Protein AF-A0A924NPL4-F1 (afdb_monomer_lite)

Secondary structure (DSSP, 8-state):
--SSSS----------GGGGHHHHHHHHHHHHHHHHHHHHHHHHHHHHHT----HHHHHH---EETTTTEE--HHHHHHHHHHHHHHHHHHHHHHHHHHHIIIIIS-HHHHHHHHHHHHHHHTS-HHHHHHHHHHH-

Structure (mmCIF, N/CA/C/O backbone):
data_AF-A0A924NPL4-F1
#
_entry.id   AF-A0A924NPL4-F1
#
loop_
_atom_site.group_PDB
_atom_site.id
_atom_site.type_symbol
_atom_site.label_atom_id
_atom_site.label_alt_id
_atom_site.label_comp_id
_atom_site.label_asym_id
_atom_site.label_entity_id
_atom_site.label_seq_id
_atom_site.pdbx_PDB_ins_code
_atom_site.Cartn_x
_atom_site.Cartn_y
_atom_site.Cartn_z
_atom_site.occupancy
_atom_site.B_iso_or_equiv
_atom_site.auth_seq_id
_atom_site.auth_comp_id
_atom_site.auth_asym_id
_atom_site.auth_atom_id
_atom_site.pdbx_PDB_model_num
ATOM 1 N N . MET A 1 1 ? 25.000 42.132 58.461 1.00 47.16 1 MET A N 1
ATOM 2 C CA . MET A 1 1 ? 24.063 42.012 57.317 1.00 47.16 1 MET A CA 1
ATOM 3 C C . MET A 1 1 ? 24.806 41.782 55.989 1.00 47.16 1 MET A C 1
ATOM 5 O O . MET A 1 1 ? 24.391 42.290 54.962 1.00 47.16 1 MET A O 1
ATOM 9 N N . THR A 1 2 ? 25.900 41.008 55.987 1.00 50.59 2 THR A N 1
ATOM 10 C CA . THR A 1 2 ? 26.794 40.840 54.815 1.00 50.59 2 THR A CA 1
ATOM 11 C C . THR A 1 2 ? 27.095 39.375 54.471 1.00 50.59 2 THR A C 1
ATOM 13 O O . THR A 1 2 ? 27.730 39.112 53.461 1.00 50.59 2 THR A O 1
ATOM 16 N N . ALA A 1 3 ? 26.592 38.405 55.242 1.00 53.19 3 ALA A N 1
ATOM 17 C CA . ALA A 1 3 ? 26.887 36.979 55.045 1.00 53.19 3 ALA A CA 1
ATOM 18 C C . ALA A 1 3 ? 25.849 36.212 54.193 1.00 53.19 3 ALA A C 1
ATOM 20 O O . ALA A 1 3 ? 25.904 34.988 54.114 1.00 53.19 3 ALA A O 1
ATOM 21 N N . VAL A 1 4 ? 24.879 36.900 53.573 1.00 58.09 4 VAL A N 1
ATOM 22 C CA . VAL A 1 4 ? 23.776 36.255 52.820 1.00 58.09 4 VAL A CA 1
ATOM 23 C C . VAL A 1 4 ? 23.956 36.340 51.294 1.00 58.09 4 VAL A C 1
ATOM 25 O O . VAL A 1 4 ? 23.275 35.627 50.565 1.00 58.09 4 VAL A O 1
ATOM 28 N N . LEU A 1 5 ? 24.908 37.132 50.783 1.00 58.50 5 LEU A N 1
ATOM 29 C CA . LEU A 1 5 ? 25.025 37.399 49.338 1.00 58.50 5 LEU A CA 1
ATOM 30 C C . LEU A 1 5 ? 26.061 36.551 48.572 1.00 58.50 5 LEU A C 1
ATOM 32 O O . LEU A 1 5 ? 26.123 36.664 47.354 1.00 58.50 5 LEU A O 1
ATOM 36 N N . GLU A 1 6 ? 26.812 35.651 49.217 1.00 55.38 6 GLU A N 1
ATOM 37 C CA . GLU A 1 6 ? 27.800 34.799 48.513 1.00 55.38 6 GLU A CA 1
ATOM 38 C C . GLU A 1 6 ? 27.300 33.397 48.116 1.00 55.38 6 GLU A C 1
ATOM 40 O O . GLU A 1 6 ? 28.016 32.639 47.467 1.00 55.38 6 GLU A O 1
ATOM 45 N N . ARG A 1 7 ? 26.054 33.015 48.428 1.00 61.06 7 ARG A N 1
ATOM 46 C CA . ARG A 1 7 ? 25.497 31.703 48.022 1.00 61.06 7 ARG A CA 1
ATOM 47 C C . ARG A 1 7 ? 24.827 31.743 46.648 1.00 61.06 7 ARG A C 1
ATOM 49 O O . ARG A 1 7 ? 23.724 31.235 46.468 1.00 61.06 7 ARG A O 1
ATOM 56 N N . GLY A 1 8 ? 25.483 32.386 45.687 1.00 57.56 8 GLY A N 1
ATOM 57 C CA . GLY A 1 8 ? 24.874 32.793 44.424 1.00 57.56 8 GLY A CA 1
ATOM 58 C C . GLY A 1 8 ? 25.645 32.419 43.165 1.00 57.56 8 GLY A C 1
ATOM 59 O O . GLY A 1 8 ? 25.505 33.129 42.181 1.00 57.56 8 GLY A O 1
ATOM 60 N N . SER A 1 9 ? 26.461 31.363 43.130 1.00 61.84 9 SER A N 1
ATOM 61 C CA . SER A 1 9 ? 27.087 30.958 41.862 1.00 61.84 9 SER A CA 1
ATOM 62 C C . SER A 1 9 ? 27.639 29.534 41.889 1.00 61.84 9 SER A C 1
ATOM 64 O O . SER A 1 9 ? 28.647 29.254 42.522 1.00 61.84 9 SER A O 1
ATOM 66 N N . ALA A 1 10 ? 26.952 28.647 41.160 1.00 60.91 10 ALA A N 1
ATOM 67 C CA . ALA A 1 10 ? 27.480 27.495 40.408 1.00 60.91 10 ALA A CA 1
ATOM 68 C C . ALA A 1 10 ? 26.533 26.284 40.464 1.00 60.91 10 ALA A C 1
ATOM 70 O O . ALA A 1 10 ? 26.916 25.177 40.839 1.00 60.91 10 ALA A O 1
ATOM 71 N N . ILE A 1 11 ? 25.291 26.448 39.995 1.00 63.78 11 ILE A N 1
ATOM 72 C CA . ILE A 1 11 ? 24.546 25.294 39.476 1.00 63.78 11 ILE A CA 1
ATOM 73 C C . ILE A 1 11 ? 25.195 24.939 38.133 1.00 63.78 11 ILE A C 1
ATOM 75 O O . ILE A 1 11 ? 24.808 25.439 37.076 1.00 63.78 11 ILE A O 1
ATOM 79 N N . ALA A 1 12 ? 26.239 24.112 38.177 1.00 64.00 12 ALA A N 1
ATOM 80 C CA . ALA A 1 12 ? 26.845 23.531 36.990 1.00 64.00 12 ALA A CA 1
ATOM 81 C C . ALA A 1 12 ? 25.781 22.687 36.271 1.00 64.00 12 ALA A C 1
ATOM 83 O O . ALA A 1 12 ? 25.454 21.575 36.691 1.00 64.00 12 ALA A O 1
ATOM 84 N N . ARG A 1 13 ? 25.204 23.225 35.189 1.00 67.75 13 ARG A N 1
ATOM 85 C CA . ARG A 1 13 ? 24.269 22.506 34.315 1.00 67.75 13 ARG A CA 1
ATOM 86 C C . ARG A 1 13 ? 25.002 21.318 33.682 1.00 67.75 13 ARG A C 1
ATOM 88 O O . ARG A 1 13 ? 25.599 21.449 32.616 1.00 67.75 13 ARG A O 1
ATOM 95 N N . ARG A 1 14 ? 24.964 20.143 34.317 1.00 64.38 14 ARG A N 1
ATOM 96 C CA . ARG A 1 14 ? 25.394 18.883 33.693 1.00 64.38 14 ARG A CA 1
ATOM 97 C C . ARG A 1 14 ? 24.477 18.620 32.496 1.00 64.38 14 ARG A C 1
ATOM 99 O O . ARG A 1 14 ? 23.346 18.180 32.674 1.00 64.38 14 ARG A O 1
ATOM 106 N N . ARG A 1 15 ? 24.935 18.923 31.273 1.00 63.53 15 ARG A N 1
ATOM 107 C CA . ARG A 1 15 ? 24.204 18.562 30.048 1.00 63.53 15 ARG A CA 1
ATOM 108 C C . ARG A 1 15 ? 24.012 17.033 30.036 1.00 63.53 15 ARG A C 1
ATOM 110 O O . ARG A 1 15 ? 25.005 16.311 30.152 1.00 63.53 15 ARG A O 1
ATOM 117 N N . PRO A 1 16 ? 22.778 16.512 29.929 1.00 63.94 16 PRO A N 1
ATOM 118 C CA . PRO A 1 16 ? 22.536 15.073 29.962 1.00 63.94 16 PRO A CA 1
ATOM 119 C C . PRO A 1 16 ? 23.203 14.400 28.752 1.00 63.94 16 PRO A C 1
ATOM 121 O O . PRO A 1 16 ? 22.902 14.742 27.611 1.00 63.94 16 PRO A O 1
ATOM 124 N N . ARG A 1 17 ? 24.097 13.421 28.985 1.00 66.12 17 ARG A N 1
ATOM 125 C CA . ARG A 1 17 ? 24.884 12.721 27.937 1.00 66.12 17 ARG A CA 1
ATOM 126 C C . ARG A 1 17 ? 24.027 12.128 26.808 1.00 66.12 17 ARG A C 1
ATOM 128 O O . ARG A 1 17 ? 24.532 11.999 25.702 1.00 66.12 17 ARG A O 1
ATOM 135 N N . ARG A 1 18 ? 22.742 11.822 27.043 1.00 61.31 18 ARG A N 1
ATOM 136 C CA . ARG A 1 18 ? 21.788 11.345 26.017 1.00 61.31 18 ARG A CA 1
ATOM 137 C C . ARG A 1 18 ? 21.515 12.372 24.906 1.00 61.31 18 ARG A C 1
ATOM 139 O O . ARG A 1 18 ? 21.266 11.969 23.779 1.00 61.31 18 ARG A O 1
ATOM 146 N N . LEU A 1 19 ? 21.633 13.672 25.187 1.00 67.81 19 LEU A N 1
ATOM 147 C CA . LEU A 1 19 ? 21.366 14.748 24.224 1.00 67.81 19 LEU A CA 1
ATOM 148 C C . LEU A 1 19 ? 22.460 14.886 23.146 1.00 67.81 19 LEU A C 1
ATOM 150 O O . LEU A 1 19 ? 22.205 15.444 22.087 1.00 67.81 19 LEU A O 1
ATOM 154 N N . LEU A 1 20 ? 23.661 14.346 23.389 1.00 64.88 20 LEU A N 1
ATOM 155 C CA . LEU A 1 20 ? 24.776 14.355 22.431 1.00 64.88 20 LEU A CA 1
ATOM 156 C C . LEU A 1 20 ? 24.631 13.292 21.325 1.00 64.88 20 LEU A C 1
ATOM 158 O O . LEU A 1 20 ? 25.195 13.461 20.251 1.00 64.88 20 LEU A O 1
ATOM 162 N N . TRP A 1 21 ? 23.857 12.225 21.559 1.00 64.31 21 TRP A N 1
ATOM 163 C CA . TRP A 1 21 ? 23.669 11.133 20.590 1.00 64.31 21 TRP A CA 1
ATOM 164 C C . TRP A 1 21 ? 22.520 11.389 19.611 1.00 64.31 21 TRP A C 1
ATOM 166 O O . TRP A 1 21 ? 22.536 10.867 18.503 1.00 64.31 21 TRP A O 1
ATOM 176 N N . VAL A 1 22 ? 21.545 12.222 19.984 1.00 67.25 22 VAL A N 1
ATOM 177 C CA . VAL A 1 22 ? 20.409 12.608 19.127 1.00 67.25 22 VAL A CA 1
ATOM 178 C C . VAL A 1 22 ? 20.850 13.270 17.809 1.00 67.25 22 VAL A C 1
ATOM 180 O O . VAL A 1 22 ? 20.374 12.827 16.763 1.00 67.25 22 VAL A O 1
ATOM 183 N N . PRO A 1 23 ? 21.773 14.256 17.781 1.00 66.75 23 PRO A N 1
ATOM 184 C CA . PRO A 1 23 ? 22.250 14.835 16.523 1.00 66.75 23 PRO A CA 1
ATOM 185 C C . PRO A 1 23 ? 23.075 13.846 15.688 1.00 66.75 23 PRO A C 1
ATOM 187 O O . PRO A 1 23 ? 23.019 13.897 14.469 1.00 66.75 23 PRO A O 1
ATOM 190 N N . VAL A 1 24 ? 23.785 12.902 16.313 1.00 66.56 24 VAL A N 1
ATOM 191 C CA . VAL A 1 24 ? 24.569 11.873 15.602 1.00 66.56 24 VAL A CA 1
ATOM 192 C C . VAL A 1 24 ? 23.659 10.815 14.962 1.00 66.56 24 VAL A C 1
ATOM 194 O O . VAL A 1 24 ? 23.848 10.462 13.801 1.00 66.56 24 VAL A O 1
ATOM 197 N N . LEU A 1 25 ? 22.631 10.350 15.681 1.00 69.38 25 LEU A N 1
ATOM 198 C CA . LEU A 1 25 ? 21.641 9.393 15.173 1.00 69.38 25 LEU A CA 1
ATOM 199 C C . LEU A 1 25 ? 20.754 10.014 14.081 1.00 69.38 25 LEU A C 1
ATOM 201 O O . LEU A 1 25 ? 20.448 9.358 13.088 1.00 69.38 25 LEU A O 1
ATOM 205 N N . SER A 1 26 ? 20.383 11.290 14.228 1.00 71.62 26 SER A N 1
ATOM 206 C CA . SER A 1 26 ? 19.600 12.018 13.217 1.00 71.62 26 SER A CA 1
ATOM 207 C C . SER A 1 26 ? 20.429 12.418 11.992 1.00 71.62 26 SER A C 1
ATOM 209 O O . SER A 1 26 ? 19.927 12.305 10.875 1.00 71.62 26 SER A O 1
ATOM 211 N N . ALA A 1 27 ? 21.704 12.790 12.158 1.00 75.12 27 ALA A N 1
ATOM 212 C CA . ALA A 1 27 ? 22.612 13.046 11.038 1.00 75.12 27 ALA A CA 1
ATOM 213 C C . ALA A 1 27 ? 22.909 11.769 10.236 1.00 75.12 27 ALA A C 1
ATOM 215 O O . ALA A 1 27 ? 22.893 11.805 9.008 1.00 75.12 27 ALA A O 1
ATOM 216 N N . GLY A 1 28 ? 23.106 10.629 10.910 1.00 79.44 28 GLY A N 1
ATOM 217 C CA . GLY A 1 28 ? 23.278 9.331 10.251 1.00 79.44 28 GLY A CA 1
ATOM 218 C C . GLY A 1 28 ? 22.037 8.893 9.466 1.00 79.44 28 GLY A C 1
ATOM 219 O O . GLY A 1 28 ? 22.150 8.501 8.305 1.00 79.44 28 GLY A O 1
ATOM 220 N N . GLY A 1 29 ? 20.844 9.022 10.060 1.00 84.19 29 GLY A N 1
ATOM 221 C CA . GLY A 1 29 ? 19.580 8.720 9.378 1.00 84.19 29 GLY A CA 1
ATOM 222 C C . GLY A 1 29 ? 19.311 9.639 8.182 1.00 84.19 29 GLY A C 1
ATOM 223 O O . GLY A 1 29 ? 18.908 9.173 7.115 1.00 84.19 29 GLY A O 1
ATOM 224 N N . GLY A 1 30 ? 19.597 10.935 8.333 1.00 86.31 30 GLY A N 1
ATOM 225 C CA . GLY A 1 30 ? 19.490 11.917 7.255 1.00 86.31 30 GLY A CA 1
ATOM 226 C C . GLY A 1 30 ? 20.425 11.608 6.087 1.00 86.31 30 GLY A C 1
ATOM 227 O O . GLY A 1 30 ? 19.990 11.635 4.939 1.00 86.31 30 GLY A O 1
ATOM 228 N N . LEU A 1 31 ? 21.676 11.232 6.369 1.00 88.75 31 LEU A N 1
ATOM 229 C CA . LEU A 1 31 ? 22.649 10.865 5.340 1.00 88.75 31 LEU A CA 1
ATOM 230 C C . LEU A 1 31 ? 22.240 9.592 4.584 1.00 88.75 31 LEU A C 1
ATOM 232 O O . LEU A 1 31 ? 22.326 9.559 3.362 1.00 88.75 31 LEU A O 1
ATOM 236 N N . MET A 1 32 ? 21.753 8.565 5.289 1.00 86.75 32 MET A N 1
ATOM 237 C CA . MET A 1 32 ? 21.266 7.324 4.667 1.00 86.75 32 MET A CA 1
ATOM 238 C C . MET A 1 32 ? 20.043 7.562 3.781 1.00 86.75 32 MET A C 1
ATOM 240 O O . MET A 1 32 ? 19.974 7.052 2.665 1.00 86.75 32 MET A O 1
ATOM 244 N N . THR A 1 33 ? 19.103 8.381 4.253 1.00 89.56 33 THR A N 1
ATOM 245 C CA . THR A 1 33 ? 17.900 8.727 3.484 1.00 89.56 33 THR A CA 1
ATOM 246 C C . THR A 1 33 ? 18.268 9.574 2.265 1.00 89.56 33 THR A C 1
ATOM 248 O O . THR A 1 33 ? 17.796 9.310 1.163 1.00 89.56 33 THR A O 1
ATOM 251 N N . GLY A 1 34 ? 19.163 10.551 2.443 1.00 93.25 34 GLY A N 1
ATOM 252 C CA . GLY A 1 34 ? 19.669 11.400 1.367 1.00 93.25 34 GLY A CA 1
ATOM 253 C C . GLY A 1 34 ? 20.438 10.612 0.308 1.00 93.25 34 GLY A C 1
ATOM 254 O O . GLY A 1 34 ? 20.199 10.805 -0.880 1.00 93.25 34 GLY A O 1
ATOM 255 N N . LEU A 1 35 ? 21.300 9.679 0.720 1.00 95.25 35 LEU A N 1
ATOM 256 C CA . LEU A 1 35 ? 22.024 8.796 -0.193 1.00 95.25 35 LEU A CA 1
ATOM 257 C C . LEU A 1 35 ? 21.068 7.871 -0.957 1.00 95.25 35 LEU A C 1
ATOM 259 O O . LEU A 1 35 ? 21.193 7.747 -2.171 1.00 95.25 35 LEU A O 1
ATOM 263 N N . GLY A 1 36 ? 20.091 7.262 -0.278 1.00 94.56 36 GLY A N 1
ATOM 264 C CA . GLY A 1 36 ? 19.078 6.429 -0.928 1.00 94.56 36 GLY A CA 1
ATOM 265 C C .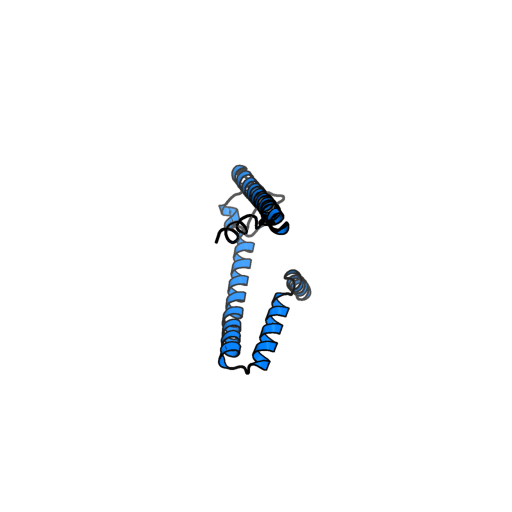 GLY A 1 36 ? 18.273 7.209 -1.969 1.00 94.56 36 GLY A C 1
ATOM 266 O O . GLY A 1 36 ? 18.134 6.760 -3.105 1.00 94.56 36 GLY A O 1
ATOM 267 N N . ALA A 1 37 ? 17.819 8.414 -1.620 1.00 95.00 37 ALA A N 1
ATOM 268 C CA . ALA A 1 37 ? 17.126 9.297 -2.553 1.00 95.00 37 ALA A CA 1
ATOM 269 C C . ALA A 1 37 ? 18.017 9.686 -3.744 1.00 95.00 37 ALA A C 1
ATOM 271 O O . ALA A 1 37 ? 17.566 9.617 -4.884 1.00 95.00 37 ALA A O 1
ATOM 272 N N . LEU A 1 38 ? 19.286 10.031 -3.501 1.00 96.12 38 LEU A N 1
ATOM 273 C CA . LEU A 1 38 ? 20.248 10.368 -4.553 1.00 96.12 38 LEU A CA 1
ATOM 274 C C . LEU A 1 38 ? 20.458 9.199 -5.523 1.00 96.12 38 LEU A C 1
ATOM 276 O O . LEU A 1 38 ? 20.457 9.408 -6.731 1.00 96.12 38 LEU A O 1
ATOM 280 N N . LEU A 1 39 ? 20.612 7.975 -5.010 1.00 96.06 39 LEU A N 1
ATOM 281 C CA . LEU A 1 39 ? 20.785 6.779 -5.836 1.00 96.06 39 LEU A CA 1
ATOM 282 C C . LEU A 1 39 ? 19.547 6.494 -6.687 1.00 96.06 39 LEU A C 1
ATOM 284 O O . LEU A 1 39 ? 19.683 6.215 -7.875 1.00 96.06 39 LEU A O 1
ATOM 288 N N . VAL A 1 40 ? 18.347 6.609 -6.109 1.00 95.12 40 VAL A N 1
ATOM 289 C CA . VAL A 1 40 ? 17.089 6.431 -6.850 1.00 95.12 40 VAL A CA 1
ATOM 290 C C . VAL A 1 40 ? 16.954 7.488 -7.942 1.00 95.12 40 VAL A C 1
ATOM 292 O O . VAL A 1 40 ? 16.692 7.150 -9.093 1.00 95.12 40 VAL A O 1
ATOM 295 N N . VAL A 1 41 ? 17.180 8.760 -7.611 1.00 95.56 41 VAL A N 1
ATOM 296 C CA . VAL A 1 41 ? 17.114 9.857 -8.585 1.00 95.56 41 VAL A CA 1
ATOM 297 C C . VAL A 1 41 ? 18.163 9.667 -9.680 1.00 95.56 41 VAL A C 1
ATOM 299 O O . VAL A 1 41 ? 17.833 9.779 -10.856 1.00 95.56 41 VAL A O 1
ATOM 302 N N . GLY A 1 42 ? 19.399 9.323 -9.319 1.00 93.88 42 GLY A N 1
ATOM 303 C CA . GLY A 1 42 ? 20.477 9.056 -10.268 1.00 93.88 42 GLY A CA 1
ATOM 304 C C . GLY A 1 42 ? 20.154 7.896 -11.210 1.00 93.88 42 GLY A C 1
ATOM 305 O O . GLY A 1 42 ? 20.328 8.032 -12.418 1.00 93.88 42 GLY A O 1
ATOM 306 N N . PHE A 1 43 ? 19.619 6.792 -10.682 1.00 90.00 43 PHE A N 1
ATOM 307 C CA . PHE A 1 43 ? 19.175 5.646 -11.477 1.00 90.00 43 PHE A CA 1
ATOM 308 C C . PHE A 1 43 ? 18.066 6.030 -12.464 1.00 90.00 43 PHE A C 1
ATOM 310 O O . PHE A 1 43 ? 18.153 5.700 -13.645 1.00 90.00 43 PHE A O 1
ATOM 317 N N . VAL A 1 44 ? 17.053 6.772 -12.005 1.00 88.56 44 VAL A N 1
ATOM 318 C CA . VAL A 1 44 ? 15.953 7.235 -12.863 1.00 88.56 44 VAL A CA 1
ATOM 319 C C . VAL A 1 44 ? 16.477 8.166 -13.953 1.00 88.56 44 VAL A C 1
ATOM 321 O O . VAL A 1 44 ? 16.195 7.939 -15.123 1.00 88.56 44 VAL A O 1
ATOM 324 N N . VAL A 1 45 ? 17.281 9.176 -13.609 1.00 90.94 45 VAL A N 1
ATOM 325 C CA . VAL A 1 45 ? 17.838 10.128 -14.585 1.00 90.94 45 VAL A CA 1
ATOM 326 C C . VAL A 1 45 ? 18.717 9.420 -15.616 1.00 90.94 45 VAL A C 1
ATOM 328 O O . VAL A 1 45 ? 18.581 9.689 -16.808 1.00 90.94 45 VAL A O 1
ATOM 331 N N . ALA A 1 46 ? 19.571 8.486 -15.189 1.00 87.31 46 ALA A N 1
ATOM 332 C CA . ALA A 1 46 ? 20.397 7.694 -16.096 1.00 87.31 46 ALA A CA 1
ATOM 333 C C . ALA A 1 46 ? 19.545 6.825 -17.038 1.00 87.31 46 ALA A C 1
ATOM 335 O O . ALA A 1 46 ? 19.810 6.783 -18.238 1.00 87.31 46 ALA A O 1
ATOM 336 N N . GLY A 1 47 ? 18.490 6.187 -16.521 1.00 82.00 47 GLY A N 1
ATOM 337 C CA . GLY A 1 47 ? 17.552 5.398 -17.323 1.00 82.00 47 GLY A CA 1
ATOM 338 C C . GLY A 1 47 ? 16.764 6.239 -18.332 1.00 82.00 47 GLY A C 1
ATOM 339 O O . GLY A 1 47 ? 16.598 5.826 -19.478 1.00 82.00 47 GLY A O 1
ATOM 340 N N . LEU A 1 48 ? 16.336 7.445 -17.945 1.00 81.31 48 LEU A N 1
ATOM 341 C CA . LEU A 1 48 ? 15.682 8.400 -18.846 1.00 81.31 48 LEU A CA 1
ATOM 342 C C . LEU A 1 48 ? 16.636 8.873 -19.953 1.00 81.31 48 LEU A C 1
ATOM 344 O O . LEU A 1 48 ? 16.255 8.906 -21.122 1.00 81.31 48 LEU A O 1
ATOM 348 N N . ALA A 1 49 ? 17.878 9.211 -19.594 1.00 84.50 49 ALA A N 1
ATOM 349 C CA . ALA A 1 49 ? 18.895 9.694 -20.526 1.00 84.50 49 ALA A CA 1
ATOM 350 C C . ALA A 1 49 ? 19.359 8.620 -21.526 1.00 84.50 49 ALA A C 1
ATOM 352 O O . ALA A 1 49 ? 19.782 8.961 -22.628 1.00 84.50 49 ALA A O 1
ATOM 353 N N . ALA A 1 50 ? 19.251 7.335 -21.174 1.00 81.50 50 ALA A N 1
ATOM 354 C CA . ALA A 1 50 ? 19.604 6.227 -22.059 1.00 81.50 50 ALA A CA 1
ATOM 355 C C . ALA A 1 50 ? 18.696 6.124 -23.302 1.00 81.50 50 ALA A C 1
ATOM 357 O O . ALA A 1 50 ? 19.086 5.495 -24.282 1.00 81.50 50 ALA A O 1
ATOM 358 N N . GLY A 1 51 ? 17.493 6.716 -23.285 1.00 75.94 51 GLY A N 1
ATOM 359 C CA . GLY A 1 51 ? 16.606 6.790 -24.456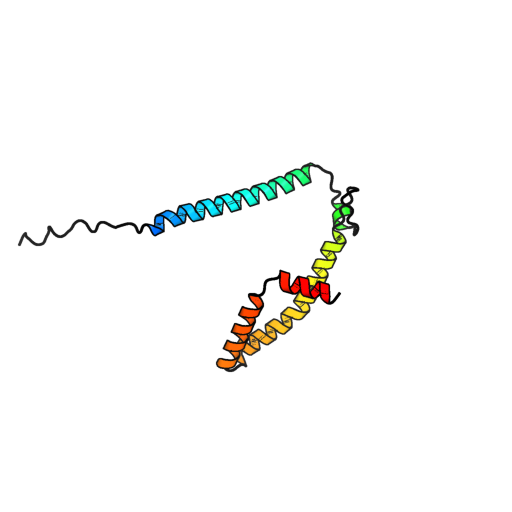 1.00 75.94 51 GLY A CA 1
ATOM 360 C C . GLY A 1 51 ? 16.076 5.442 -24.967 1.00 75.94 51 GLY A C 1
ATOM 361 O O . GLY A 1 51 ? 15.505 5.385 -26.050 1.00 75.94 51 GLY A O 1
ATOM 362 N N . GLN A 1 52 ? 16.251 4.358 -24.205 1.00 74.62 52 GLN A N 1
ATOM 363 C CA . GLN A 1 52 ? 15.868 2.995 -24.601 1.00 74.62 52 GLN A CA 1
ATOM 364 C C . GLN A 1 52 ? 14.388 2.669 -24.348 1.00 74.62 52 GLN A C 1
ATOM 366 O O . GLN A 1 52 ? 13.930 1.581 -24.686 1.00 74.62 52 GLN A O 1
ATOM 371 N N . VAL A 1 53 ? 13.641 3.588 -23.731 1.00 76.38 53 VAL A N 1
ATOM 372 C CA . VAL A 1 53 ? 12.249 3.371 -23.328 1.00 76.38 53 VAL A CA 1
ATOM 373 C C . VAL A 1 53 ? 11.317 4.157 -24.240 1.00 76.38 53 VAL A C 1
ATOM 375 O O . VAL A 1 53 ? 11.317 5.389 -24.239 1.00 76.38 53 VAL A O 1
ATOM 378 N N . ASP A 1 54 ? 10.474 3.443 -24.981 1.00 84.62 54 ASP A N 1
ATOM 379 C CA . ASP A 1 54 ? 9.344 4.052 -25.677 1.00 84.62 54 ASP A CA 1
ATOM 380 C C . ASP A 1 54 ? 8.201 4.306 -24.682 1.00 84.62 54 ASP A C 1
ATOM 382 O O . ASP A 1 54 ? 7.467 3.401 -24.283 1.00 84.62 54 ASP A O 1
ATOM 386 N N . TRP A 1 55 ? 8.033 5.571 -24.293 1.00 82.25 55 TRP A N 1
ATOM 387 C CA . TRP A 1 55 ? 7.000 6.020 -23.357 1.00 82.25 55 TRP A CA 1
ATOM 388 C C . TRP A 1 55 ? 5.573 5.723 -23.819 1.00 82.25 55 TRP A C 1
ATOM 390 O O . TRP A 1 55 ? 4.688 5.504 -22.990 1.00 82.25 55 TRP A O 1
ATOM 400 N N . ARG A 1 56 ? 5.326 5.707 -25.135 1.00 86.12 56 ARG A N 1
ATOM 401 C CA . ARG A 1 56 ? 3.997 5.400 -25.675 1.00 86.12 56 ARG A CA 1
ATOM 402 C C . ARG A 1 56 ? 3.717 3.915 -25.551 1.00 86.12 56 ARG A C 1
ATOM 404 O O . ARG A 1 56 ? 2.650 3.542 -25.060 1.00 86.12 56 ARG A O 1
ATOM 411 N N . ALA A 1 57 ? 4.679 3.082 -25.941 1.00 85.62 57 ALA A N 1
ATOM 412 C CA . ALA A 1 57 ? 4.585 1.640 -25.759 1.00 85.62 57 ALA A CA 1
ATOM 413 C C . ALA A 1 57 ? 4.466 1.277 -24.272 1.00 85.62 57 ALA A C 1
ATOM 415 O O . ALA A 1 57 ? 3.672 0.411 -23.925 1.00 85.62 57 ALA A O 1
ATOM 416 N N . LEU A 1 58 ? 5.135 2.000 -23.374 1.00 86.50 58 LEU A N 1
ATOM 417 C CA . LEU A 1 58 ? 5.059 1.749 -21.936 1.00 86.50 58 LEU A CA 1
ATOM 418 C C . LEU A 1 58 ? 3.657 1.943 -21.356 1.00 86.50 58 LEU A C 1
ATOM 420 O O . LEU A 1 58 ? 3.213 1.137 -20.541 1.00 86.50 58 LEU A O 1
ATOM 424 N N . LEU A 1 59 ? 2.923 2.961 -21.804 1.00 88.62 59 LEU A N 1
ATOM 425 C CA . LEU A 1 59 ? 1.573 3.236 -21.303 1.00 88.62 59 LEU A CA 1
ATOM 426 C C . LEU A 1 59 ? 0.469 2.453 -22.024 1.00 88.62 59 LEU A C 1
ATOM 428 O O . LEU A 1 59 ? -0.614 2.282 -21.467 1.00 88.62 59 LEU A O 1
ATOM 432 N N . THR A 1 60 ? 0.714 1.990 -23.251 1.00 89.06 60 THR A N 1
ATOM 433 C CA . THR A 1 60 ? -0.317 1.348 -24.090 1.00 89.06 60 THR A CA 1
ATOM 434 C C . THR A 1 60 ? -0.123 -0.155 -24.247 1.00 89.06 60 THR A C 1
ATOM 436 O O . THR A 1 60 ? -1.106 -0.896 -24.330 1.00 89.06 60 THR A O 1
ATOM 439 N N . SER A 1 61 ? 1.124 -0.627 -24.248 1.00 90.50 61 SER A N 1
ATOM 440 C CA . SER A 1 61 ? 1.441 -2.041 -24.380 1.00 90.50 61 SER A CA 1
ATOM 441 C C . SER A 1 61 ? 1.178 -2.789 -23.081 1.00 90.50 61 SER A C 1
ATOM 443 O O . SER A 1 61 ? 1.494 -2.336 -21.978 1.00 90.50 61 SER A O 1
ATOM 445 N N . ARG A 1 62 ? 0.611 -3.985 -23.233 1.00 91.38 62 ARG A N 1
ATOM 446 C CA . ARG A 1 62 ? 0.380 -4.941 -22.145 1.00 91.38 62 ARG A CA 1
ATOM 447 C C . ARG A 1 62 ? 1.516 -5.952 -22.004 1.00 91.38 62 ARG A C 1
ATOM 449 O O . ARG A 1 62 ? 1.519 -6.700 -21.034 1.00 91.38 62 ARG A O 1
ATOM 456 N N . THR A 1 63 ? 2.427 -6.016 -22.974 1.00 89.25 63 THR A N 1
ATOM 457 C CA . THR A 1 63 ? 3.493 -7.017 -23.009 1.00 89.25 63 THR A CA 1
ATOM 458 C C . THR A 1 63 ? 4.739 -6.492 -22.312 1.00 89.25 63 THR A C 1
ATOM 460 O O . THR A 1 63 ? 5.244 -5.422 -22.646 1.00 89.25 63 THR A O 1
ATOM 463 N N . TRP A 1 64 ? 5.240 -7.270 -21.356 1.00 89.31 64 TRP A N 1
ATOM 464 C CA . TRP A 1 64 ? 6.518 -7.028 -20.700 1.00 89.31 64 TRP A CA 1
ATOM 465 C C . TRP A 1 64 ? 7.521 -8.093 -21.147 1.00 89.31 64 TRP A C 1
ATOM 467 O O . TRP A 1 64 ? 7.413 -9.252 -20.753 1.00 89.31 64 TRP A O 1
ATOM 477 N N . ASP A 1 65 ? 8.485 -7.694 -21.970 1.00 88.44 65 ASP A N 1
ATOM 478 C CA . ASP A 1 65 ? 9.551 -8.537 -22.508 1.00 88.44 65 ASP A CA 1
ATOM 479 C C . ASP A 1 65 ? 10.892 -7.789 -22.411 1.00 88.44 65 ASP A C 1
ATOM 481 O O . ASP A 1 65 ? 11.393 -7.181 -23.360 1.00 88.44 65 ASP A O 1
ATOM 485 N N . ALA A 1 66 ? 11.447 -7.800 -21.195 1.00 85.12 66 ALA A N 1
ATOM 486 C CA . ALA A 1 66 ? 12.699 -7.126 -20.861 1.00 85.12 66 ALA A CA 1
ATOM 487 C C . ALA A 1 66 ? 13.919 -7.628 -21.666 1.00 85.12 66 ALA A C 1
ATOM 489 O O . ALA A 1 66 ? 14.711 -6.780 -22.081 1.00 85.12 66 ALA A O 1
ATOM 490 N N . PRO A 1 67 ? 14.089 -8.942 -21.945 1.00 87.62 67 PRO A N 1
ATOM 491 C CA . PRO A 1 67 ? 15.183 -9.427 -22.792 1.00 87.62 67 PRO A CA 1
ATOM 492 C C . PRO A 1 67 ? 15.207 -8.810 -24.194 1.00 87.62 67 PRO A C 1
ATOM 494 O O . PRO A 1 67 ? 16.284 -8.541 -24.719 1.00 87.62 67 PRO A O 1
ATOM 497 N N . ASN A 1 68 ? 14.034 -8.552 -24.780 1.00 86.06 68 ASN A N 1
ATOM 498 C CA . ASN A 1 68 ? 13.906 -7.968 -26.117 1.00 86.06 68 ASN A CA 1
ATOM 499 C C . ASN A 1 68 ? 13.703 -6.440 -26.100 1.00 86.06 68 ASN A C 1
ATOM 501 O O . ASN A 1 68 ? 13.415 -5.843 -27.137 1.00 86.06 68 ASN A O 1
ATOM 505 N N . GLY A 1 69 ? 13.846 -5.789 -24.938 1.00 83.06 69 GLY A N 1
ATOM 506 C CA . GLY A 1 69 ? 13.715 -4.336 -24.797 1.00 83.06 69 GLY A CA 1
ATOM 507 C C . GLY A 1 69 ? 12.286 -3.798 -24.944 1.00 83.06 69 GLY A C 1
ATOM 508 O O . GLY A 1 69 ? 12.110 -2.600 -25.160 1.00 83.06 69 GLY A O 1
ATOM 509 N N . ALA A 1 70 ? 11.261 -4.648 -24.827 1.00 85.69 70 ALA A N 1
ATOM 510 C CA . ALA A 1 70 ? 9.864 -4.236 -24.903 1.00 85.69 70 ALA A CA 1
ATOM 511 C C . ALA A 1 70 ? 9.264 -4.093 -23.496 1.00 85.69 70 ALA A C 1
ATOM 513 O O . ALA A 1 70 ? 8.974 -5.070 -22.807 1.00 85.69 70 ALA A O 1
ATOM 514 N N . TYR A 1 71 ? 9.040 -2.852 -23.073 1.00 86.88 71 TYR A N 1
ATOM 515 C CA . TYR A 1 71 ? 8.566 -2.529 -21.727 1.00 86.88 71 TYR A CA 1
ATOM 516 C C . TYR A 1 71 ? 7.141 -1.979 -21.778 1.00 86.88 71 TYR A C 1
ATOM 518 O O . TYR A 1 71 ? 6.959 -0.782 -21.966 1.00 86.88 71 TYR A O 1
ATOM 526 N N . GLY A 1 72 ? 6.128 -2.835 -21.623 1.00 89.81 72 GLY A N 1
ATOM 527 C CA . GLY A 1 72 ? 4.719 -2.444 -21.510 1.00 89.81 72 GLY A CA 1
ATOM 528 C C . GLY A 1 72 ? 4.211 -2.525 -20.070 1.00 89.81 72 GLY A C 1
ATOM 529 O O . GLY A 1 72 ? 4.205 -3.598 -19.472 1.00 89.81 72 GLY A O 1
ATOM 530 N N . ALA A 1 73 ? 3.755 -1.404 -19.511 1.00 91.00 73 ALA A N 1
ATOM 531 C CA . ALA A 1 73 ? 3.250 -1.301 -18.139 1.00 91.00 73 ALA A CA 1
ATOM 532 C C . ALA A 1 73 ? 1.716 -1.193 -18.058 1.00 91.00 73 ALA A C 1
ATOM 534 O O . ALA A 1 73 ? 1.160 -1.189 -16.958 1.00 91.00 73 ALA A O 1
ATOM 535 N N . ALA A 1 74 ? 1.003 -1.139 -19.189 1.00 91.62 74 ALA A N 1
ATOM 536 C CA . ALA A 1 74 ? -0.442 -0.899 -19.204 1.00 91.62 74 ALA A CA 1
ATOM 537 C C . ALA A 1 74 ? -1.221 -1.942 -18.385 1.00 91.62 74 ALA A C 1
ATOM 539 O O . ALA A 1 74 ? -2.151 -1.592 -17.660 1.00 91.62 74 ALA A O 1
ATOM 540 N N . ALA A 1 75 ? -0.818 -3.216 -18.462 1.00 92.44 75 ALA A N 1
ATOM 541 C CA . ALA A 1 75 ? -1.435 -4.298 -17.693 1.00 92.44 75 ALA A CA 1
ATOM 542 C C . ALA A 1 75 ? -1.227 -4.128 -16.178 1.00 92.44 75 ALA A C 1
ATOM 544 O O . ALA A 1 75 ? -2.163 -4.324 -15.407 1.00 92.44 75 ALA A O 1
ATOM 545 N N . MET A 1 76 ? -0.031 -3.708 -15.753 1.00 93.31 76 MET A N 1
ATOM 546 C CA . MET A 1 76 ? 0.279 -3.455 -14.342 1.00 93.31 76 MET A CA 1
ATOM 547 C C . MET A 1 76 ? -0.500 -2.254 -13.798 1.00 93.31 76 MET A C 1
ATOM 549 O O . MET A 1 76 ? -1.048 -2.324 -12.698 1.00 93.31 76 MET A O 1
ATOM 553 N N . ILE A 1 77 ? -0.592 -1.171 -14.578 1.00 93.56 77 ILE A N 1
ATOM 554 C CA . ILE A 1 77 ? -1.329 0.042 -14.199 1.00 93.56 77 ILE A CA 1
ATOM 555 C C . ILE A 1 77 ? -2.816 -0.279 -14.035 1.00 93.56 77 ILE A C 1
ATOM 557 O O . ILE A 1 77 ? -3.389 -0.017 -12.978 1.00 93.56 77 ILE A O 1
ATOM 561 N N . TRP A 1 78 ? -3.434 -0.887 -15.052 1.00 93.50 78 TRP A N 1
ATOM 562 C CA . TRP A 1 78 ? -4.856 -1.224 -15.013 1.00 93.50 78 TRP A CA 1
ATOM 563 C C . TRP A 1 78 ? -5.180 -2.289 -13.971 1.00 93.50 78 TRP A C 1
ATOM 565 O O . TRP A 1 78 ? -6.184 -2.154 -13.277 1.00 93.50 78 TRP A O 1
ATOM 575 N N . GLY A 1 79 ? -4.330 -3.307 -13.816 1.00 92.81 79 GLY A N 1
ATOM 576 C CA . GLY A 1 79 ? -4.494 -4.325 -12.780 1.00 92.81 79 GLY A CA 1
ATOM 577 C C . GLY A 1 79 ? -4.475 -3.713 -11.380 1.00 92.81 79 GLY A C 1
ATOM 578 O O . GLY A 1 79 ? -5.383 -3.955 -10.587 1.00 92.81 79 GLY A O 1
ATOM 579 N N . THR A 1 80 ? -3.503 -2.841 -11.105 1.00 94.88 80 THR A N 1
ATOM 580 C CA . THR A 1 80 ? -3.409 -2.144 -9.814 1.00 94.88 80 THR A CA 1
ATOM 581 C C . THR A 1 80 ? -4.607 -1.225 -9.590 1.00 94.88 80 THR A C 1
ATOM 583 O O . THR A 1 80 ? -5.218 -1.266 -8.527 1.00 94.88 80 THR A O 1
ATOM 586 N N . ALA A 1 81 ? -4.991 -0.430 -10.593 1.00 96.44 81 ALA A N 1
ATOM 587 C CA . ALA A 1 81 ? -6.136 0.470 -10.489 1.00 96.44 81 ALA A CA 1
ATOM 588 C C . ALA A 1 81 ? -7.442 -0.294 -10.223 1.00 96.44 81 ALA A C 1
ATOM 590 O O . ALA A 1 81 ? -8.193 0.080 -9.324 1.00 96.44 81 ALA A O 1
ATOM 591 N N . ALA A 1 82 ? -7.690 -1.385 -10.952 1.00 96.25 82 ALA A N 1
ATOM 592 C CA . ALA A 1 82 ? -8.872 -2.219 -10.762 1.00 96.25 82 ALA A CA 1
ATOM 593 C C . ALA A 1 82 ? -8.921 -2.816 -9.349 1.00 96.25 82 ALA A C 1
ATOM 595 O O . ALA A 1 82 ? -9.945 -2.710 -8.674 1.00 96.25 82 ALA A O 1
ATOM 596 N N . VAL A 1 83 ? -7.804 -3.374 -8.867 1.00 95.31 83 VAL A N 1
ATOM 597 C CA . VAL A 1 83 ? -7.710 -3.917 -7.504 1.00 95.31 83 VAL A CA 1
ATOM 598 C C . VAL A 1 83 ? -7.938 -2.823 -6.462 1.00 95.31 83 VAL A C 1
ATOM 600 O O . VAL A 1 83 ? -8.716 -3.034 -5.538 1.00 95.31 83 VAL A O 1
ATOM 603 N N . CYS A 1 84 ? -7.337 -1.641 -6.621 1.00 96.81 84 CYS A N 1
ATOM 604 C CA . CYS A 1 84 ? -7.546 -0.508 -5.718 1.00 96.81 84 CYS A CA 1
ATOM 605 C C . CYS A 1 84 ? -9.013 -0.070 -5.668 1.00 96.81 84 CYS A C 1
ATOM 607 O O . CYS A 1 84 ? -9.545 0.153 -4.584 1.00 96.81 84 CYS A O 1
ATOM 609 N N . VAL A 1 85 ? -9.681 0.032 -6.819 1.00 98.19 85 VAL A N 1
ATOM 610 C CA . VAL A 1 85 ? -11.097 0.424 -6.887 1.00 98.19 85 VAL A CA 1
ATOM 611 C C . VAL A 1 85 ? -11.980 -0.602 -6.183 1.00 98.19 85 VAL A C 1
ATOM 613 O O . VAL A 1 85 ? -12.821 -0.219 -5.373 1.00 98.19 85 VAL A O 1
ATOM 616 N N . ILE A 1 86 ? -11.768 -1.895 -6.437 1.00 97.06 86 ILE A N 1
ATOM 617 C CA . ILE A 1 86 ? -12.525 -2.969 -5.781 1.00 97.06 86 ILE A CA 1
ATOM 618 C C . ILE A 1 86 ? -12.257 -2.963 -4.273 1.00 97.06 86 ILE A C 1
ATOM 620 O O . ILE A 1 86 ? -13.193 -3.000 -3.476 1.00 97.06 86 ILE A O 1
ATOM 624 N N . ALA A 1 87 ? -10.988 -2.862 -3.873 1.00 95.75 87 ALA A N 1
ATOM 625 C CA . ALA A 1 87 ? -10.590 -2.829 -2.474 1.00 95.75 87 ALA A CA 1
ATOM 626 C C . ALA A 1 87 ? -11.232 -1.650 -1.737 1.00 95.75 87 ALA A C 1
ATOM 628 O O . ALA A 1 87 ? -11.804 -1.847 -0.672 1.00 95.75 87 ALA A O 1
ATOM 629 N N . LEU A 1 88 ? -11.203 -0.444 -2.312 1.00 97.38 88 LEU A N 1
ATOM 630 C CA . LEU A 1 88 ? -11.845 0.735 -1.727 1.00 97.38 88 LEU A CA 1
ATOM 631 C C . LEU A 1 88 ? -13.367 0.598 -1.696 1.00 97.38 88 LEU A C 1
ATOM 633 O O . LEU A 1 88 ? -13.980 0.905 -0.675 1.00 97.38 88 LEU A O 1
ATOM 637 N N . GLY A 1 89 ? -13.972 0.093 -2.772 1.00 98.19 89 GLY A N 1
ATOM 638 C CA . GLY A 1 89 ? -15.413 -0.138 -2.848 1.00 98.19 89 GLY A CA 1
ATOM 639 C C . GLY A 1 89 ? -15.930 -1.057 -1.739 1.00 98.19 89 GLY A C 1
ATOM 640 O O . GLY A 1 89 ? -17.033 -0.849 -1.245 1.00 98.19 89 GLY A O 1
ATOM 641 N N . LEU A 1 90 ? -15.121 -2.025 -1.302 1.00 96.88 90 LEU A N 1
ATOM 642 C CA . LEU A 1 90 ? -15.451 -2.925 -0.194 1.00 96.88 90 LEU A CA 1
ATOM 643 C C . LEU A 1 90 ? -15.023 -2.368 1.172 1.00 96.88 90 LEU A C 1
ATOM 645 O O . LEU A 1 90 ? -15.791 -2.408 2.132 1.00 96.88 90 LEU A O 1
ATOM 649 N N . ALA A 1 91 ? -13.806 -1.835 1.277 1.00 96.06 91 ALA A N 1
ATOM 650 C CA . ALA A 1 91 ? -13.223 -1.406 2.545 1.00 96.06 91 ALA A CA 1
ATOM 651 C C . ALA A 1 91 ? -13.888 -0.146 3.109 1.00 96.06 91 ALA A C 1
ATOM 653 O O . ALA A 1 91 ? -14.051 -0.040 4.322 1.00 96.06 91 ALA A O 1
ATOM 654 N N . VAL A 1 92 ? -14.293 0.801 2.257 1.00 98.00 92 VAL A N 1
ATOM 655 C CA . VAL A 1 92 ? -14.914 2.062 2.691 1.00 98.00 92 VAL A CA 1
ATOM 656 C C . VAL A 1 92 ? -16.250 1.840 3.413 1.00 98.00 92 VAL A C 1
ATOM 658 O O . VAL A 1 92 ? -16.359 2.293 4.555 1.00 98.00 92 VAL A O 1
ATOM 661 N N . PRO A 1 93 ? -17.259 1.150 2.839 1.00 97.69 93 PRO A N 1
ATOM 662 C CA . PRO A 1 93 ? -18.535 0.963 3.529 1.00 97.69 93 PRO A CA 1
ATOM 663 C C . PRO A 1 93 ? -18.382 0.131 4.806 1.00 97.69 93 PRO A C 1
ATOM 665 O O . PRO A 1 93 ? -18.956 0.482 5.835 1.00 97.69 93 PRO A O 1
ATOM 668 N N . VAL A 1 94 ? -17.565 -0.927 4.776 1.00 96.81 94 VAL A N 1
ATOM 669 C CA . VAL A 1 94 ? -17.315 -1.778 5.951 1.00 96.81 94 VAL A CA 1
ATOM 670 C C . VAL A 1 94 ? -16.581 -1.002 7.046 1.00 96.81 94 VAL A C 1
ATOM 672 O O . VAL A 1 94 ? -16.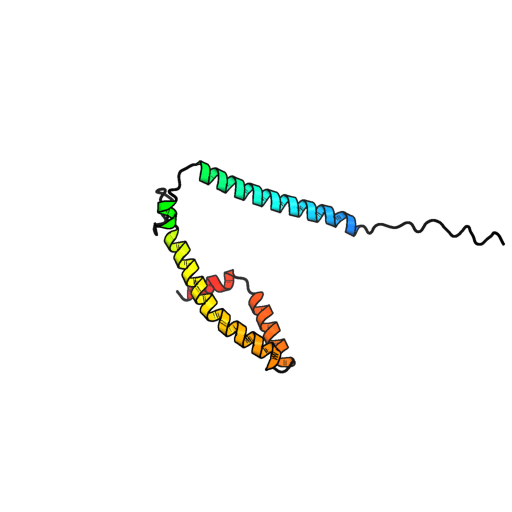965 -1.064 8.213 1.00 96.81 94 VAL A O 1
ATOM 675 N N . GLY A 1 95 ? -15.554 -0.232 6.684 1.00 95.69 95 GLY A N 1
ATOM 676 C CA . GLY A 1 95 ? -14.794 0.593 7.618 1.00 95.69 95 GLY A CA 1
ATOM 677 C C . GLY A 1 95 ? -15.645 1.695 8.243 1.00 95.69 95 GLY A C 1
ATOM 678 O O . GLY A 1 95 ? -15.561 1.926 9.448 1.00 95.69 95 GLY A O 1
ATOM 679 N N . TRP A 1 96 ? -16.514 2.333 7.457 1.00 97.12 96 TRP A N 1
ATOM 680 C CA . TRP A 1 96 ? -17.419 3.362 7.963 1.00 97.12 96 TRP A CA 1
ATOM 681 C C . TRP A 1 96 ? -18.491 2.788 8.900 1.00 97.12 96 TRP A C 1
ATOM 683 O O . TRP A 1 96 ? -18.727 3.341 9.979 1.00 97.12 96 TRP A O 1
ATOM 693 N N . ALA A 1 97 ? -19.076 1.639 8.551 1.00 95.75 97 ALA A N 1
ATOM 694 C CA . ALA A 1 97 ? -20.005 0.920 9.421 1.00 95.75 97 ALA A CA 1
ATOM 695 C C . ALA A 1 97 ? -19.335 0.492 10.740 1.00 95.75 97 ALA A C 1
ATOM 697 O O . ALA A 1 97 ? -19.897 0.681 11.814 1.00 95.75 97 ALA A O 1
ATOM 698 N N . ALA A 1 98 ? -18.102 -0.020 10.689 1.00 94.44 98 ALA A N 1
ATOM 699 C CA . ALA A 1 98 ? -17.355 -0.382 11.891 1.00 94.44 98 ALA A CA 1
ATOM 700 C C . ALA A 1 98 ? -17.009 0.843 12.756 1.00 94.44 98 ALA A C 1
ATOM 702 O O . ALA A 1 98 ? -17.106 0.781 13.981 1.00 94.44 98 ALA A O 1
ATOM 703 N N . ALA A 1 99 ? -16.627 1.965 12.138 1.00 94.38 99 ALA A N 1
ATOM 704 C CA . ALA A 1 99 ? -16.282 3.192 12.850 1.00 94.38 99 ALA A CA 1
ATOM 705 C C . ALA A 1 99 ? -17.483 3.779 13.606 1.00 94.38 99 ALA A C 1
ATOM 707 O O . ALA A 1 99 ? -17.355 4.116 14.782 1.00 94.38 99 ALA A O 1
ATOM 708 N N . THR A 1 100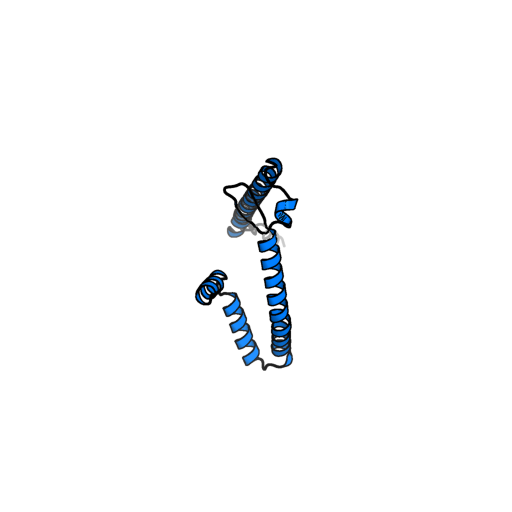 ? -18.647 3.857 12.957 1.00 95.62 100 THR A N 1
ATOM 709 C CA . THR A 1 100 ? -19.894 4.336 13.580 1.00 95.62 100 THR A CA 1
ATOM 710 C C . THR A 1 100 ? -20.360 3.396 14.695 1.00 95.62 100 THR A C 1
ATOM 712 O O . THR A 1 100 ? -20.636 3.857 15.805 1.00 95.62 100 THR A O 1
ATOM 715 N N . ALA A 1 101 ? -20.297 2.079 14.461 1.00 94.75 101 ALA A N 1
ATOM 716 C CA . ALA A 1 101 ? -20.587 1.058 15.467 1.00 94.75 101 ALA A CA 1
ATOM 717 C C . ALA A 1 101 ? -19.725 1.209 16.721 1.00 94.75 101 ALA A C 1
ATOM 719 O O . ALA A 1 101 ? -20.241 1.202 17.838 1.00 94.75 101 ALA A O 1
ATOM 720 N N . LEU A 1 102 ? -1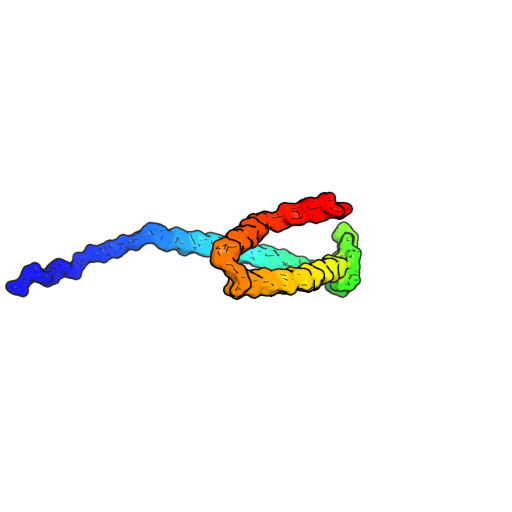8.417 1.389 16.553 1.00 93.31 102 LEU A N 1
ATOM 721 C CA . LEU A 1 102 ? -17.484 1.549 17.666 1.00 93.31 102 LEU A CA 1
ATOM 722 C C . LEU A 1 102 ? -17.613 2.897 18.383 1.00 93.31 102 LEU A C 1
ATOM 724 O O . LEU A 1 102 ? -17.302 2.963 19.572 1.00 93.31 102 LEU A O 1
ATOM 728 N N . ALA A 1 103 ? -18.028 3.951 17.678 1.00 92.75 103 ALA A N 1
ATOM 729 C CA . ALA A 1 103 ? -18.153 5.292 18.237 1.00 92.75 103 ALA A CA 1
ATOM 730 C C . ALA A 1 103 ? -19.426 5.468 19.073 1.00 92.75 103 ALA A C 1
ATOM 732 O O . ALA A 1 103 ? -19.377 6.092 20.130 1.00 92.75 103 ALA A O 1
ATOM 733 N N . GLU A 1 104 ? -20.551 4.925 18.606 1.00 93.00 104 GLU A N 1
ATOM 734 C CA . GLU A 1 104 ? -21.867 5.273 19.153 1.00 93.00 104 GLU A CA 1
ATOM 735 C C . GLU A 1 104 ? -22.687 4.064 19.609 1.00 93.00 104 GLU A C 1
ATOM 737 O O . GLU A 1 104 ? -23.433 4.171 20.580 1.00 93.00 104 GLU A O 1
ATOM 742 N N . GLN A 1 105 ? -22.576 2.916 18.932 1.00 93.25 105 GLN A N 1
ATOM 743 C CA . GLN A 1 105 ? -23.489 1.792 19.169 1.00 93.25 105 GLN A CA 1
ATOM 744 C C . GLN A 1 105 ? -22.938 0.721 20.129 1.00 93.25 105 GLN A C 1
ATOM 746 O O . GLN A 1 105 ? -23.718 0.058 20.815 1.00 93.25 105 GLN A O 1
ATOM 751 N N . LEU A 1 106 ? -21.617 0.521 20.209 1.00 92.00 106 LEU A N 1
ATOM 752 C CA . LEU A 1 106 ? -21.023 -0.557 21.009 1.00 92.00 106 LEU A CA 1
ATOM 753 C C . LEU A 1 106 ? -20.767 -0.155 22.474 1.00 92.00 106 LEU A C 1
ATOM 755 O O . LEU A 1 106 ? -20.206 0.908 22.746 1.00 92.00 106 LEU A O 1
ATOM 759 N N . PRO A 1 107 ? -21.045 -1.048 23.448 1.00 94.19 107 PRO A N 1
ATOM 760 C CA . PRO A 1 107 ? -20.694 -0.803 24.840 1.00 94.19 107 PRO A CA 1
ATOM 761 C C . PRO A 1 107 ? -19.162 -0.766 25.044 1.00 94.19 107 PRO A C 1
ATOM 763 O O . PRO A 1 107 ? -18.426 -1.504 24.376 1.00 94.19 107 PRO A O 1
ATOM 766 N N . PRO A 1 108 ? -18.642 -0.002 26.032 1.00 93.00 108 PRO A N 1
ATOM 767 C CA . PRO A 1 108 ? -17.211 0.333 26.131 1.00 93.00 108 PRO A CA 1
ATOM 768 C C . PRO A 1 108 ? -16.242 -0.850 26.273 1.00 93.00 108 PRO A C 1
ATOM 770 O O . PRO A 1 108 ? -15.036 -0.702 26.068 1.00 93.00 108 PRO A O 1
ATOM 773 N N . ARG A 1 109 ? -16.719 -2.018 26.714 1.00 93.69 109 ARG A N 1
ATOM 774 C CA . ARG A 1 109 ? -15.894 -3.235 26.812 1.00 93.69 109 ARG A CA 1
ATOM 775 C C . ARG A 1 109 ? -15.715 -3.893 25.444 1.00 93.69 109 ARG A C 1
ATOM 777 O O . ARG A 1 109 ? -14.583 -4.166 25.064 1.00 93.69 109 ARG A O 1
ATOM 784 N N . LEU A 1 110 ? -16.805 -4.066 24.694 1.00 93.69 110 LEU A N 1
ATOM 785 C CA . LEU A 1 110 ? -16.773 -4.652 23.352 1.00 93.69 110 LEU A CA 1
ATOM 786 C C . LEU A 1 110 ? -15.989 -3.768 22.380 1.00 93.69 110 LEU A C 1
ATOM 788 O O . LEU A 1 110 ? -15.142 -4.274 21.650 1.00 93.69 110 LEU A O 1
ATOM 792 N N . ALA A 1 111 ? -16.211 -2.450 22.429 1.00 93.25 111 ALA A N 1
ATOM 793 C CA . ALA A 1 111 ? -15.496 -1.509 21.573 1.00 93.25 111 ALA A CA 1
ATOM 794 C C . ALA A 1 111 ? -13.971 -1.592 21.769 1.00 93.25 111 ALA A C 1
ATOM 796 O O . ALA A 1 111 ? -13.218 -1.596 20.797 1.00 93.25 111 ALA A O 1
ATOM 797 N N . ARG A 1 112 ? -13.507 -1.745 23.020 1.00 94.25 112 ARG A N 1
ATOM 798 C CA . ARG A 1 112 ? -12.082 -1.945 23.332 1.00 94.25 112 ARG A CA 1
ATOM 799 C C . ARG A 1 112 ? -11.534 -3.259 22.780 1.00 94.25 112 ARG A C 1
ATOM 801 O O . ARG A 1 112 ? -10.456 -3.249 22.194 1.00 94.25 112 ARG A O 1
ATOM 808 N N . SER A 1 113 ? -12.260 -4.365 22.937 1.00 94.69 113 SER A N 1
ATOM 809 C CA . SER A 1 113 ? -11.831 -5.668 22.412 1.00 94.69 113 SER A CA 1
ATOM 810 C C . SER A 1 113 ? -11.734 -5.673 20.886 1.00 94.69 113 SER A C 1
ATOM 812 O O . SER A 1 113 ? -10.722 -6.105 20.344 1.00 94.69 113 SER A O 1
ATOM 814 N N . VAL A 1 114 ? -12.746 -5.143 20.191 1.00 94.56 114 VAL A N 1
ATOM 815 C CA . VAL A 1 114 ? -12.755 -5.065 18.721 1.00 94.56 114 VAL A CA 1
ATOM 816 C C . VAL A 1 114 ? -11.636 -4.156 18.214 1.00 94.56 114 VAL A C 1
ATOM 818 O O . VAL A 1 114 ? -10.927 -4.521 17.280 1.00 94.56 114 VAL A O 1
ATOM 821 N N . ARG A 1 115 ? -11.423 -3.003 18.860 1.00 93.94 115 ARG A N 1
ATOM 822 C CA . ARG A 1 115 ? -10.336 -2.082 18.505 1.00 93.94 115 ARG A CA 1
ATOM 823 C C . ARG A 1 115 ? -8.964 -2.735 18.644 1.00 93.94 115 ARG A C 1
ATOM 825 O O . ARG A 1 115 ? -8.170 -2.662 17.715 1.00 93.94 115 ARG A O 1
ATOM 832 N N . SER A 1 116 ? -8.724 -3.424 19.760 1.00 94.81 116 SER A N 1
ATOM 833 C CA . SER A 1 116 ? -7.484 -4.176 19.970 1.00 94.81 116 SER A CA 1
ATOM 834 C C . SER A 1 116 ? -7.304 -5.275 18.918 1.00 94.81 116 SER A C 1
ATOM 836 O O . SER A 1 116 ? -6.220 -5.408 18.365 1.00 94.81 116 SER A O 1
ATOM 838 N N . GLY A 1 117 ? -8.366 -6.006 18.561 1.00 94.06 117 GLY A N 1
ATOM 839 C CA . GLY A 1 117 ? -8.325 -6.976 17.463 1.00 94.06 117 GLY A CA 1
ATOM 840 C C . GLY A 1 117 ? -7.922 -6.350 16.123 1.00 94.06 117 GLY A C 1
ATOM 841 O O . GLY A 1 117 ? -7.086 -6.905 15.417 1.00 94.06 117 GLY A O 1
ATOM 842 N N . GLY A 1 118 ? -8.450 -5.166 15.798 1.00 91.56 118 GLY A N 1
ATOM 843 C CA . GLY A 1 118 ? -8.062 -4.414 14.600 1.00 91.56 118 GLY A CA 1
ATOM 844 C C . GLY A 1 118 ? -6.593 -3.980 14.606 1.00 91.56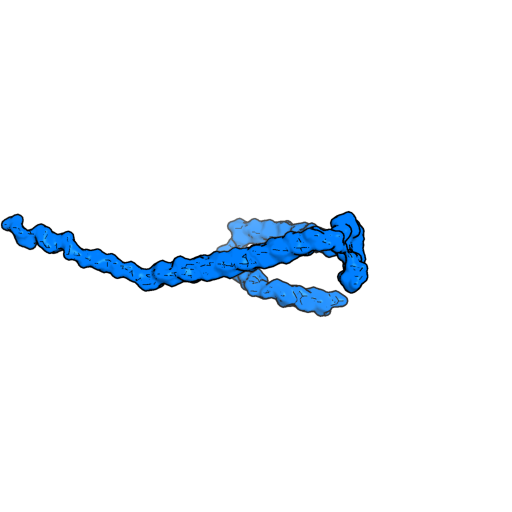 118 GLY A C 1
ATOM 845 O O . GLY A 1 118 ? -5.907 -4.120 13.596 1.00 91.56 118 GLY A O 1
ATOM 846 N N . GLU A 1 119 ? -6.085 -3.518 15.750 1.00 93.62 119 GLU A N 1
ATOM 847 C CA . GLU A 1 119 ? -4.664 -3.187 15.927 1.00 93.62 119 GLU A CA 1
ATOM 848 C C . GLU A 1 119 ? -3.766 -4.425 15.750 1.00 93.62 119 GLU A C 1
ATOM 850 O O . GLU A 1 119 ? -2.717 -4.340 15.114 1.00 93.62 119 GLU A O 1
ATOM 855 N N . LEU A 1 120 ? -4.201 -5.593 16.239 1.00 93.38 120 LEU A N 1
ATOM 856 C CA . LEU A 1 120 ? -3.487 -6.859 16.044 1.00 93.38 120 LEU A CA 1
ATOM 857 C C . LEU A 1 120 ? -3.497 -7.312 14.576 1.00 93.38 120 LEU A C 1
ATOM 859 O O . LEU A 1 120 ? -2.469 -7.756 14.072 1.00 93.38 120 LEU A O 1
ATOM 863 N N . LEU A 1 121 ? -4.620 -7.162 13.867 1.00 88.81 121 LEU A N 1
ATOM 864 C CA . LEU A 1 121 ? -4.714 -7.466 12.432 1.00 88.81 121 LEU A CA 1
ATOM 865 C C . LEU A 1 121 ? -3.812 -6.558 11.587 1.00 88.81 121 LEU A C 1
ATOM 867 O O . LEU A 1 121 ? -3.208 -7.025 10.621 1.00 88.81 121 LEU A O 1
ATOM 871 N N . ALA A 1 122 ? -3.691 -5.284 11.969 1.00 88.69 122 ALA A N 1
ATOM 872 C CA . ALA A 1 122 ? -2.800 -4.322 11.323 1.00 88.69 122 ALA A CA 1
ATOM 873 C C . ALA A 1 122 ? -1.312 -4.615 11.581 1.00 88.69 122 ALA A C 1
ATOM 875 O O . ALA A 1 122 ? -0.462 -4.210 10.790 1.00 88.69 122 ALA A O 1
ATOM 876 N N . ALA A 1 123 ? -0.990 -5.328 12.664 1.00 92.19 123 ALA A N 1
ATOM 877 C CA . ALA A 1 123 ? 0.372 -5.751 12.972 1.00 92.19 123 ALA A CA 1
ATOM 878 C C . ALA A 1 123 ? 0.840 -6.955 12.133 1.00 92.19 123 ALA A C 1
ATOM 880 O O . ALA A 1 123 ? 2.037 -7.251 12.107 1.00 92.19 123 ALA A O 1
ATOM 881 N N . VAL A 1 124 ? -0.072 -7.660 11.451 1.00 91.06 124 VAL A N 1
ATOM 882 C CA . VAL A 1 124 ? 0.290 -8.795 10.593 1.00 91.06 124 VAL A CA 1
ATOM 883 C C . VAL A 1 124 ? 1.136 -8.300 9.410 1.00 91.06 124 VAL A C 1
ATOM 885 O O . VAL A 1 124 ? 0.728 -7.367 8.714 1.00 91.06 124 VAL A O 1
ATOM 888 N N . PRO A 1 125 ? 2.297 -8.923 9.126 1.00 86.94 125 PRO A N 1
ATOM 889 C CA . PRO A 1 125 ? 3.118 -8.557 7.978 1.00 86.94 125 PRO A CA 1
ATOM 890 C C . PRO A 1 125 ? 2.348 -8.700 6.662 1.00 86.94 125 PRO A C 1
ATOM 892 O O . PRO A 1 125 ? 1.729 -9.736 6.410 1.00 86.94 125 PRO A O 1
ATOM 895 N N . SER A 1 126 ? 2.455 -7.706 5.777 1.00 84.38 126 SER A N 1
ATOM 896 C CA . SER A 1 126 ? 1.773 -7.710 4.471 1.00 84.38 126 SER A CA 1
ATOM 897 C C . SER A 1 126 ? 2.101 -8.944 3.617 1.00 84.38 126 SER A C 1
ATOM 899 O O . SER A 1 126 ? 1.234 -9.451 2.907 1.00 84.38 126 SER A O 1
ATOM 901 N N . ILE A 1 127 ? 3.321 -9.479 3.739 1.00 88.12 127 ILE A N 1
ATOM 902 C CA . ILE A 1 127 ? 3.772 -10.705 3.057 1.00 88.12 127 ILE A CA 1
ATOM 903 C C . ILE A 1 127 ? 2.900 -11.917 3.416 1.00 88.12 127 ILE A C 1
ATOM 905 O O . ILE A 1 127 ? 2.636 -12.747 2.548 1.00 88.12 127 ILE A O 1
ATOM 909 N N . GLY A 1 128 ? 2.413 -12.016 4.658 1.00 84.19 128 GLY A N 1
ATOM 910 C CA . GLY A 1 128 ? 1.594 -13.147 5.099 1.00 84.19 128 GLY A CA 1
ATOM 911 C C . GLY A 1 128 ? 0.296 -13.274 4.302 1.00 84.19 128 GLY A C 1
ATOM 912 O O . GLY A 1 128 ? -0.047 -14.360 3.843 1.00 84.19 128 GLY A O 1
ATOM 913 N N . TYR A 1 129 ? -0.382 -12.152 4.053 1.00 84.25 129 TYR A N 1
ATOM 914 C CA . TYR A 1 129 ? -1.599 -12.136 3.239 1.00 84.25 129 TYR A CA 1
ATOM 915 C C . TYR A 1 129 ? -1.319 -12.437 1.759 1.00 84.25 129 TYR A C 1
ATOM 917 O O . TYR A 1 129 ? -2.113 -13.119 1.113 1.00 84.25 129 TYR A O 1
ATOM 925 N N . GLY A 1 130 ? -0.173 -11.991 1.232 1.00 82.88 130 GLY A N 1
ATOM 926 C CA . GLY A 1 130 ? 0.245 -12.289 -0.143 1.00 82.88 130 GLY A CA 1
ATOM 927 C C . GLY A 1 130 ? 0.477 -13.783 -0.391 1.00 82.88 130 GLY A C 1
ATOM 928 O O . GLY A 1 130 ? 0.045 -14.309 -1.413 1.00 82.88 130 GLY A O 1
ATOM 929 N N . LEU A 1 131 ? 1.094 -14.483 0.567 1.00 89.25 131 LEU A N 1
ATOM 930 C CA . LEU A 1 131 ? 1.331 -15.929 0.474 1.00 89.25 131 LEU A CA 1
ATOM 931 C C . LEU A 1 131 ? 0.029 -16.745 0.499 1.00 89.25 131 LEU A C 1
ATOM 933 O O . LEU A 1 131 ? -0.079 -17.726 -0.231 1.00 89.25 131 LEU A O 1
ATOM 937 N N . ILE A 1 132 ? -0.973 -16.327 1.280 1.00 85.06 132 ILE A N 1
ATOM 938 C CA . ILE A 1 132 ? -2.301 -16.967 1.283 1.00 85.06 132 ILE A CA 1
ATOM 939 C C . ILE A 1 132 ? -2.965 -16.823 -0.092 1.00 85.06 132 ILE A C 1
ATOM 941 O O . ILE A 1 132 ? -3.538 -17.786 -0.592 1.00 85.06 132 ILE A O 1
ATOM 945 N N . GLY A 1 133 ? -2.848 -15.651 -0.724 1.00 78.69 133 GLY A N 1
ATOM 946 C CA . GLY A 1 133 ? -3.403 -15.405 -2.057 1.00 78.69 133 GLY A CA 1
ATOM 947 C C . GLY A 1 133 ? -2.863 -16.359 -3.126 1.00 78.69 133 GLY A C 1
ATOM 948 O O . GLY A 1 133 ? -3.635 -16.830 -3.952 1.00 78.69 133 GLY A O 1
ATOM 949 N N . ILE A 1 134 ? -1.572 -16.706 -3.066 1.00 86.56 134 ILE A N 1
ATOM 950 C CA . ILE A 1 134 ? -0.955 -17.691 -3.975 1.00 86.56 134 ILE A CA 1
ATOM 951 C C . ILE A 1 134 ? -1.490 -19.108 -3.721 1.00 86.56 134 ILE A C 1
ATOM 953 O O . ILE A 1 134 ? -1.534 -19.904 -4.642 1.00 86.56 134 ILE A O 1
ATOM 957 N N . GLY A 1 135 ? -1.885 -19.444 -2.489 1.00 79.81 135 GLY A N 1
ATOM 958 C CA . GLY A 1 135 ? -2.414 -20.774 -2.162 1.00 79.81 135 GLY A CA 1
ATOM 959 C C . GLY A 1 135 ? -3.892 -20.986 -2.510 1.00 79.81 135 GLY A C 1
ATOM 960 O O . GLY A 1 135 ? -4.359 -22.120 -2.475 1.00 79.81 135 GLY A O 1
ATOM 961 N N . VAL A 1 136 ? -4.635 -19.911 -2.790 1.00 76.38 136 VAL A N 1
ATOM 962 C CA . VAL A 1 136 ? -6.068 -19.947 -3.151 1.00 76.38 136 VAL A CA 1
ATOM 963 C C . VAL A 1 136 ? -6.278 -19.828 -4.668 1.00 76.38 136 VAL A C 1
ATOM 965 O O . VAL A 1 136 ? -7.335 -20.216 -5.167 1.00 76.38 136 VAL A O 1
ATOM 968 N N . VAL A 1 137 ? -5.284 -19.296 -5.385 1.00 57.88 137 VAL A N 1
ATOM 969 C CA . VAL A 1 137 ? -5.214 -19.216 -6.856 1.00 57.88 137 VAL A CA 1
ATOM 970 C C . VAL A 1 137 ? -4.505 -20.445 -7.407 1.00 57.88 137 VAL A C 1
ATOM 972 O O . VAL A 1 137 ? -5.005 -20.990 -8.414 1.00 57.88 137 VAL A O 1
#

Radius of gyration: 28.83 Å; chains: 1; bounding box: 51×63×83 Å

Sequence (137 aa):
MTAVLERGSAIARRRPRRLLWVPVLSAGGGLMTGLGALLVVGFVVAGLAAGQVDWRALLTSRTWDAPNGAYGAAAMIWGTAAVCVIALGLAVPVGWAAATALAEQLPPRLARSVRSGGELLAAVPSIGYGLIGIGVV

Foldseek 3Di:
DPPPPPPDDDPPPPDPPVVVCVCVVVVVVVVVVVVVVVVVVVVVVVVVVVVLDDPVQQCPPPDPDVVVSRHHCNVVVVVVVVCVVVCCVPCVVVVVVLVCCLPPPDDPVVSVVVVVVVVVVVPDDPVVVVVVVVVVD

pLDDT: mean 84.68, std 12.58, range [47.16, 98.19]